Protein AF-A0A2A4Z4J8-F1 (afdb_monomer_lite)

pLDDT: mean 75.75, std 17.1, range [33.59, 91.38]

Radius of gyration: 14.13 Å; chains: 1; bounding box: 25×37×38 Å

Sequence (85 aa):
MKSEYHTDIPNIDKNVFKRIFDHHFKVLCAFGYRYVQDTSVSEDMIQEVFISLWEKRQNFNHEKAIKAFLYTSEANKNGDLSVLA

Secondary structure (DSSP, 8-state):
-------B-S---HHHHHHHHHHHHHHHHHHHHHHH--HHHHHHHHHHHHHHHHHTGGG--BHHHHHHHHHHHHHHHH--TTS--

Foldseek 3Di:
DPPPPQVFPQFCDPVNLVVCCVVCLVVQLVVLCVQPVDSVVSNVQLVVLSVVCVVCVNVDGTPVVVVVSSVVSSVVVSDPPPPDD

Structure (mmCIF, N/CA/C/O backbone):
data_AF-A0A2A4Z4J8-F1
#
_entry.id   AF-A0A2A4Z4J8-F1
#
loop_
_atom_site.group_PDB
_atom_site.id
_atom_site.type_symbol
_atom_site.label_atom_id
_atom_site.label_alt_id
_atom_site.label_comp_id
_atom_site.label_asym_id
_atom_site.label_entity_id
_atom_site.label_seq_id
_atom_site.pdbx_PDB_ins_code
_atom_site.Cartn_x
_atom_site.Cartn_y
_atom_site.Cartn_z
_atom_site.occupancy
_atom_site.B_iso_or_equiv
_atom_site.auth_seq_id
_atom_site.auth_comp_id
_atom_site.auth_asym_id
_atom_site.auth_atom_id
_atom_site.pdbx_PDB_model_num
ATOM 1 N N . MET A 1 1 ? 0.979 -31.110 -12.871 1.00 38.88 1 MET A N 1
ATOM 2 C CA . MET A 1 1 ? 2.112 -30.234 -12.496 1.00 38.88 1 MET A CA 1
ATOM 3 C C . MET A 1 1 ? 1.577 -28.822 -12.351 1.00 38.88 1 MET A C 1
ATOM 5 O O . MET A 1 1 ? 1.121 -28.267 -13.339 1.00 38.88 1 MET A O 1
ATOM 9 N N . LYS A 1 2 ? 1.518 -28.281 -11.128 1.00 39.22 2 LYS A N 1
ATOM 10 C CA . LYS A 1 2 ? 1.126 -26.884 -10.898 1.00 39.22 2 LYS A CA 1
ATOM 11 C C . LYS A 1 2 ? 2.315 -26.021 -11.325 1.00 39.22 2 LYS A C 1
ATOM 13 O O . LYS A 1 2 ? 3.283 -25.947 -10.581 1.00 39.22 2 LYS A O 1
ATOM 18 N N . SER A 1 3 ? 2.294 -25.473 -12.538 1.00 40.62 3 SER A N 1
ATOM 19 C CA . SER A 1 3 ? 3.298 -24.491 -12.948 1.00 40.62 3 SER A CA 1
ATOM 20 C C . SER A 1 3 ? 3.107 -23.255 -12.075 1.00 40.62 3 SER A C 1
ATOM 22 O O . SER A 1 3 ? 2.094 -22.560 -12.179 1.00 40.62 3 SER A O 1
ATOM 24 N N . GLU A 1 4 ? 4.034 -23.031 -11.152 1.00 45.31 4 GLU A N 1
ATOM 25 C CA . GLU A 1 4 ? 4.101 -21.805 -10.375 1.00 45.31 4 GLU A CA 1
ATOM 26 C C . GLU A 1 4 ? 4.375 -20.646 -11.335 1.00 45.31 4 GLU A C 1
ATOM 28 O O . GLU A 1 4 ? 5.492 -20.461 -11.808 1.00 45.31 4 GLU A O 1
ATOM 33 N N . TYR A 1 5 ? 3.333 -19.880 -11.654 1.00 43.38 5 TYR A N 1
ATOM 34 C CA . TYR A 1 5 ? 3.464 -18.594 -12.324 1.00 43.38 5 TYR A CA 1
ATOM 35 C C . TYR A 1 5 ? 4.119 -17.624 -11.338 1.00 43.38 5 TYR A C 1
ATOM 37 O O . TYR A 1 5 ? 3.450 -16.924 -10.577 1.00 43.38 5 TYR A O 1
ATOM 45 N N . HIS A 1 6 ? 5.446 -17.630 -11.293 1.00 52.25 6 HIS A N 1
ATOM 46 C CA . HIS A 1 6 ? 6.200 -16.506 -10.770 1.00 52.25 6 HIS A CA 1
ATOM 47 C C . HIS A 1 6 ? 6.084 -15.401 -11.814 1.00 52.25 6 HIS A C 1
ATOM 49 O O . HIS A 1 6 ? 6.812 -15.376 -12.799 1.00 52.25 6 HIS A O 1
ATOM 55 N N . THR A 1 7 ? 5.078 -14.539 -11.657 1.00 59.38 7 THR A N 1
ATOM 56 C CA . THR A 1 7 ? 5.024 -13.290 -12.413 1.00 59.38 7 THR A CA 1
ATOM 57 C C . THR A 1 7 ? 6.182 -12.445 -11.905 1.00 59.38 7 THR A C 1
ATOM 59 O O . THR A 1 7 ? 6.073 -11.757 -10.886 1.00 59.38 7 THR A O 1
ATOM 62 N N . ASP A 1 8 ? 7.327 -12.588 -12.557 1.00 62.09 8 ASP A N 1
ATOM 63 C CA . ASP A 1 8 ? 8.462 -11.701 -12.383 1.00 62.09 8 ASP A CA 1
ATOM 64 C C . ASP A 1 8 ? 7.976 -10.300 -12.732 1.00 62.09 8 ASP A C 1
ATOM 66 O O . ASP A 1 8 ? 7.417 -10.066 -13.807 1.00 62.09 8 ASP A O 1
ATOM 70 N N . ILE A 1 9 ? 8.113 -9.379 -11.785 1.00 65.44 9 ILE A N 1
ATOM 71 C CA . ILE A 1 9 ? 7.795 -7.973 -12.000 1.00 65.44 9 ILE A CA 1
ATOM 72 C C . ILE A 1 9 ? 9.151 -7.291 -12.146 1.00 65.44 9 ILE A C 1
ATOM 74 O O . ILE A 1 9 ? 9.723 -6.866 -11.144 1.00 65.44 9 ILE A O 1
ATOM 78 N N . PRO A 1 10 ? 9.711 -7.210 -13.370 1.00 64.25 10 PRO A N 1
ATOM 79 C CA . PRO A 1 10 ? 11.046 -6.654 -13.575 1.00 64.25 10 PRO A CA 1
ATOM 80 C C . PRO A 1 10 ? 11.115 -5.164 -13.216 1.00 64.25 10 PRO A C 1
ATOM 82 O O . PRO A 1 10 ? 12.203 -4.624 -13.039 1.00 64.25 10 PRO A O 1
ATOM 85 N N . ASN A 1 11 ? 9.965 -4.490 -13.108 1.00 76.25 11 ASN A N 1
ATOM 86 C CA . ASN A 1 11 ? 9.876 -3.110 -12.663 1.00 76.25 11 ASN A CA 1
ATOM 87 C C . ASN A 1 11 ? 8.466 -2.799 -12.139 1.00 76.25 11 ASN A C 1
ATOM 89 O O . ASN A 1 11 ? 7.481 -2.952 -12.864 1.00 76.25 11 ASN A O 1
ATOM 93 N N . ILE A 1 12 ? 8.364 -2.334 -10.895 1.00 84.38 12 ILE A N 1
ATOM 94 C CA . ILE A 1 12 ? 7.121 -1.767 -10.366 1.00 84.38 12 ILE A CA 1
ATOM 95 C C . ILE A 1 12 ? 7.030 -0.323 -10.871 1.00 84.38 12 ILE A C 1
ATOM 97 O O . ILE A 1 12 ? 7.469 0.627 -10.219 1.00 84.38 12 ILE A O 1
ATOM 101 N N . ASP A 1 13 ? 6.483 -0.160 -12.071 1.00 88.25 13 ASP A N 1
ATOM 102 C CA . ASP A 1 13 ? 6.136 1.155 -12.600 1.00 88.25 13 ASP A CA 1
ATOM 103 C C . ASP A 1 13 ? 4.833 1.691 -11.973 1.00 88.25 13 ASP A C 1
ATOM 105 O O . ASP A 1 13 ? 4.198 1.051 -11.130 1.00 88.25 13 ASP A O 1
ATOM 109 N N . LYS A 1 14 ? 4.408 2.888 -12.391 1.00 88.88 14 LYS A N 1
ATOM 110 C CA . LYS A 1 14 ? 3.178 3.516 -11.883 1.00 88.88 14 LYS A CA 1
ATOM 111 C C . LYS A 1 14 ? 1.920 2.677 -12.145 1.00 88.88 14 LYS A C 1
ATOM 113 O O . LYS A 1 14 ? 1.018 2.678 -11.310 1.00 88.88 14 LYS A O 1
ATOM 118 N N . ASN A 1 15 ? 1.842 1.970 -13.272 1.00 89.88 15 ASN A N 1
ATOM 119 C CA . ASN A 1 15 ? 0.669 1.175 -13.641 1.00 89.88 15 ASN A CA 1
ATOM 120 C C . ASN A 1 15 ? 0.598 -0.106 -12.812 1.00 89.88 15 ASN A C 1
ATOM 122 O O . ASN A 1 15 ? -0.466 -0.461 -12.302 1.00 89.88 15 ASN A O 1
ATOM 126 N N . VAL A 1 16 ? 1.733 -0.784 -12.642 1.00 87.88 16 VAL A N 1
ATOM 127 C CA . VAL A 1 16 ? 1.847 -1.972 -11.792 1.00 87.88 16 VAL A CA 1
ATOM 128 C C . VAL A 1 16 ? 1.563 -1.605 -10.342 1.00 87.88 16 VAL A C 1
ATOM 130 O O . VAL A 1 16 ? 0.734 -2.253 -9.705 1.00 87.88 16 VAL A O 1
ATOM 133 N N . PHE A 1 17 ? 2.167 -0.526 -9.840 1.00 89.44 17 PHE A N 1
ATOM 134 C CA . PHE A 1 17 ? 1.905 -0.033 -8.491 1.00 89.44 17 PHE A CA 1
ATOM 135 C C . PHE A 1 17 ? 0.425 0.285 -8.284 1.00 89.44 17 PHE A C 1
ATOM 137 O O . PHE A 1 17 ? -0.163 -0.171 -7.307 1.00 89.44 17 PHE A O 1
ATOM 144 N N . LYS A 1 18 ? -0.205 0.990 -9.234 1.00 91.38 18 LYS A N 1
ATOM 145 C CA . LYS A 1 18 ? -1.637 1.290 -9.174 1.00 91.38 18 LYS A CA 1
ATOM 146 C C . LYS A 1 18 ? -2.489 0.023 -9.101 1.00 91.38 18 LYS A C 1
ATOM 148 O O . LYS A 1 18 ? -3.407 -0.032 -8.295 1.00 91.38 18 LYS A O 1
ATOM 153 N N . ARG A 1 19 ? -2.176 -1.010 -9.888 1.00 90.00 19 ARG A N 1
ATOM 154 C CA . ARG A 1 19 ? -2.903 -2.291 -9.835 1.00 90.00 19 ARG A CA 1
ATOM 155 C C . ARG A 1 19 ? -2.763 -2.982 -8.481 1.00 90.00 19 ARG A C 1
ATOM 157 O O . ARG A 1 19 ? -3.750 -3.502 -7.971 1.00 90.00 19 ARG A O 1
ATOM 164 N N . ILE A 1 20 ? -1.561 -2.984 -7.905 1.00 87.88 20 ILE A N 1
ATOM 165 C CA . ILE A 1 20 ? -1.309 -3.556 -6.574 1.00 87.88 20 ILE A CA 1
ATOM 166 C C . ILE A 1 20 ? -2.092 -2.764 -5.522 1.00 87.88 20 ILE A C 1
ATOM 168 O O . ILE A 1 20 ? -2.781 -3.363 -4.7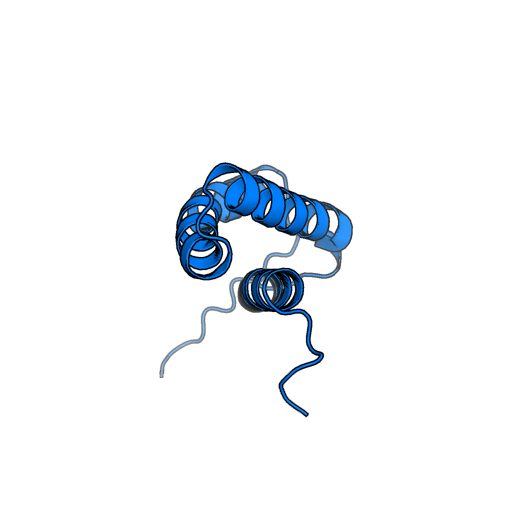00 1.00 87.88 20 ILE A O 1
ATOM 172 N N . PHE A 1 21 ? -2.037 -1.434 -5.583 1.00 89.81 21 PHE A N 1
ATOM 173 C CA . PHE A 1 21 ? -2.778 -0.545 -4.695 1.00 89.81 21 PHE A CA 1
ATOM 174 C C . PHE A 1 21 ? -4.286 -0.793 -4.777 1.00 89.81 21 PHE A C 1
ATOM 176 O O . PHE A 1 21 ? -4.902 -1.143 -3.775 1.00 89.81 21 PHE A O 1
ATOM 183 N N . ASP A 1 22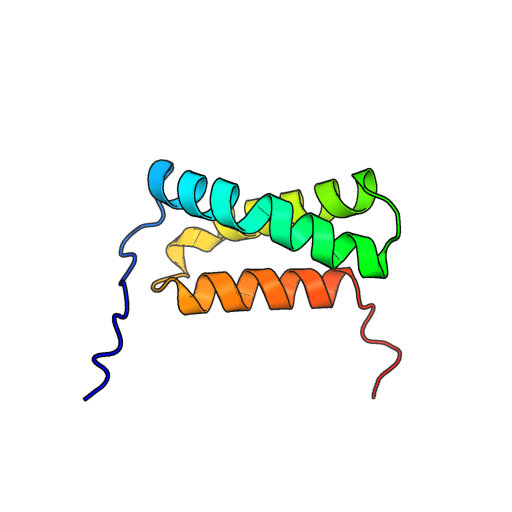 ? -4.875 -0.711 -5.971 1.00 91.25 22 ASP A N 1
ATOM 184 C CA . ASP A 1 22 ? -6.319 -0.872 -6.172 1.00 91.25 22 ASP A CA 1
ATOM 185 C C . ASP A 1 22 ? -6.815 -2.257 -5.708 1.00 91.25 22 ASP A C 1
ATOM 187 O O . ASP A 1 22 ? -7.940 -2.381 -5.220 1.00 91.25 22 ASP A O 1
ATOM 191 N N . HIS A 1 23 ? -5.980 -3.297 -5.830 1.00 90.12 23 HIS A N 1
ATOM 192 C CA . HIS A 1 23 ? -6.328 -4.657 -5.419 1.00 90.12 23 HIS A CA 1
ATOM 193 C C . HIS A 1 23 ? -6.191 -4.893 -3.909 1.00 90.12 23 HIS A C 1
ATOM 195 O O . HIS A 1 23 ? -7.025 -5.576 -3.316 1.00 90.12 23 HIS A O 1
ATOM 201 N N . HIS A 1 24 ? -5.146 -4.349 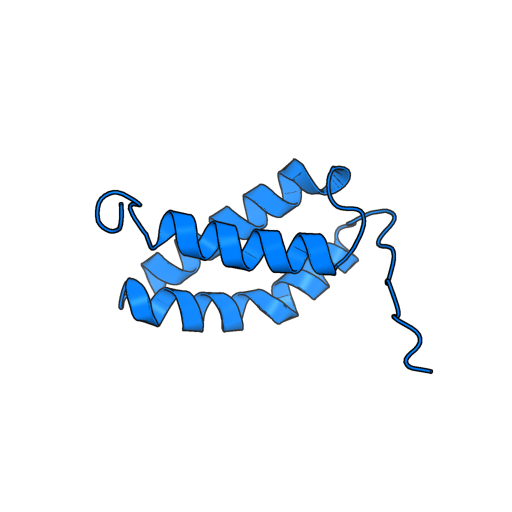-3.281 1.00 88.38 24 HIS A N 1
ATOM 202 C CA . HIS A 1 24 ? -4.791 -4.689 -1.903 1.00 88.38 24 HIS A CA 1
ATOM 203 C C . HIS A 1 24 ? -5.214 -3.640 -0.875 1.00 88.38 24 HIS A C 1
ATOM 205 O O . HIS A 1 24 ? -5.521 -4.021 0.250 1.00 88.38 24 HIS A O 1
ATOM 211 N N . PHE A 1 25 ? -5.294 -2.356 -1.233 1.00 89.81 25 PHE A N 1
ATOM 212 C CA . PHE A 1 25 ? -5.519 -1.266 -0.278 1.00 89.81 25 PHE A CA 1
ATOM 213 C C . PHE A 1 25 ? -6.762 -1.491 0.589 1.00 89.81 25 PHE A C 1
ATOM 215 O O . PHE A 1 25 ? -6.655 -1.570 1.805 1.00 89.81 25 PHE A O 1
ATOM 222 N N . LYS A 1 26 ? -7.930 -1.716 -0.027 1.00 90.56 26 LYS A N 1
ATOM 223 C CA . LYS A 1 26 ? -9.185 -1.934 0.717 1.00 90.56 26 LYS A CA 1
ATOM 224 C C . LYS A 1 26 ? -9.163 -3.188 1.592 1.00 90.56 26 LYS A C 1
ATOM 226 O O . LYS A 1 26 ? -9.748 -3.191 2.670 1.00 90.56 26 LYS A O 1
ATOM 231 N N . VAL A 1 27 ? -8.525 -4.258 1.114 1.00 90.00 27 VAL A N 1
ATOM 232 C CA . VAL A 1 27 ? -8.443 -5.532 1.843 1.00 90.00 27 VAL A CA 1
ATOM 233 C C . VAL A 1 27 ? -7.550 -5.385 3.071 1.00 90.00 27 VAL A C 1
ATOM 235 O O . VAL A 1 27 ? -7.907 -5.887 4.133 1.00 90.00 27 VAL A O 1
ATOM 238 N N . LEU A 1 28 ? -6.432 -4.671 2.934 1.00 86.56 28 LEU A N 1
ATOM 239 C CA . LEU A 1 28 ? -5.529 -4.371 4.039 1.00 86.56 28 LEU A CA 1
ATOM 240 C C . LEU A 1 28 ? -6.195 -3.402 5.023 1.00 86.56 28 LEU A C 1
ATOM 242 O O . LEU A 1 28 ? -6.268 -3.713 6.196 1.00 86.56 28 LEU A O 1
ATOM 246 N N . CYS A 1 29 ? -6.847 -2.320 4.582 1.00 88.56 29 CYS A N 1
ATOM 247 C CA . CYS A 1 29 ? -7.585 -1.453 5.515 1.00 88.56 29 CYS A CA 1
ATOM 248 C C . CYS A 1 29 ? -8.655 -2.224 6.314 1.00 88.56 29 CYS A C 1
ATOM 250 O O . CYS A 1 29 ? -8.825 -2.012 7.511 1.00 88.56 29 CYS A O 1
ATOM 252 N N . ALA A 1 30 ? -9.359 -3.172 5.687 1.00 88.44 30 ALA A N 1
ATOM 253 C CA . ALA A 1 30 ? -10.311 -4.025 6.397 1.00 88.44 30 ALA A CA 1
ATOM 254 C C . ALA A 1 30 ? -9.638 -4.993 7.391 1.00 88.44 30 ALA A C 1
ATOM 256 O O . ALA A 1 30 ? -10.254 -5.375 8.389 1.00 88.44 30 ALA A O 1
ATOM 257 N N . PHE A 1 31 ? -8.400 -5.414 7.123 1.00 84.94 31 PHE A N 1
ATOM 258 C CA . PHE A 1 31 ? -7.604 -6.227 8.038 1.00 84.94 31 PHE A CA 1
ATOM 259 C C . PHE A 1 31 ? -7.084 -5.381 9.204 1.00 84.94 31 PHE A C 1
ATOM 261 O O . PHE A 1 31 ? -7.355 -5.731 10.351 1.00 84.94 31 PHE A O 1
ATOM 268 N N . GLY A 1 32 ? -6.444 -4.243 8.932 1.00 81.88 32 GLY A N 1
ATOM 269 C CA . GLY A 1 32 ? -5.962 -3.280 9.920 1.00 81.88 32 GLY A CA 1
ATOM 270 C C . GLY A 1 32 ? -7.054 -2.784 10.862 1.00 81.88 32 GLY A C 1
ATOM 271 O O . GLY A 1 32 ? -6.849 -2.765 12.076 1.00 81.88 32 GLY A O 1
ATOM 272 N N . TYR A 1 33 ? -8.260 -2.526 10.348 1.00 84.50 33 TYR A N 1
ATOM 273 C CA . TYR A 1 33 ? -9.421 -2.154 11.161 1.00 84.50 33 TYR A CA 1
ATOM 274 C C . TYR A 1 33 ? -9.719 -3.153 12.291 1.00 84.50 33 TYR A C 1
ATOM 276 O O . TYR A 1 33 ? -10.156 -2.752 13.367 1.00 84.50 33 TYR A O 1
ATOM 284 N N . ARG A 1 34 ? -9.441 -4.452 12.107 1.00 85.12 34 ARG A N 1
ATOM 285 C CA . ARG A 1 34 ? -9.639 -5.462 13.167 1.00 85.12 34 ARG A CA 1
ATOM 286 C C . ARG A 1 34 ? -8.744 -5.236 14.387 1.00 85.12 34 ARG A C 1
ATOM 288 O O . ARG A 1 34 ? -9.071 -5.743 15.456 1.00 85.12 34 ARG A O 1
ATOM 295 N N . TYR A 1 35 ? -7.649 -4.499 14.225 1.00 81.50 35 TYR A N 1
ATOM 296 C CA . TYR A 1 35 ? -6.683 -4.189 15.275 1.00 81.50 35 TYR A CA 1
ATOM 297 C C . TYR A 1 35 ? -6.902 -2.791 15.850 1.00 81.50 35 TYR A C 1
ATOM 299 O O . TYR A 1 35 ? -6.970 -2.644 17.066 1.00 81.50 35 TYR A O 1
ATOM 307 N N . VAL A 1 36 ? -7.044 -1.778 14.991 1.00 83.62 36 VAL A N 1
ATOM 308 C CA . VAL A 1 36 ? -7.122 -0.373 15.433 1.00 83.62 36 VAL A CA 1
ATOM 309 C C . VAL A 1 36 ? -8.547 0.121 15.685 1.00 83.62 36 VAL A C 1
ATOM 311 O O . VAL A 1 36 ? -8.719 1.137 16.346 1.00 83.62 36 VAL A O 1
ATOM 314 N N . GLN A 1 37 ? -9.565 -0.581 15.168 1.00 86.75 37 GLN A N 1
ATOM 315 C CA . GLN A 1 37 ? -10.997 -0.237 15.256 1.00 86.75 37 GLN A CA 1
ATOM 316 C C . GLN A 1 37 ? -11.364 1.188 14.802 1.00 86.75 37 GLN A C 1
ATOM 318 O O . GLN A 1 37 ? -12.477 1.657 15.038 1.00 86.75 37 GLN A O 1
ATOM 323 N N . ASP A 1 38 ? -10.459 1.845 14.082 1.00 87.25 38 ASP A N 1
ATOM 324 C CA . ASP A 1 38 ? -10.622 3.170 13.507 1.00 87.25 38 ASP A CA 1
ATOM 325 C C . ASP A 1 38 ? -10.236 3.115 12.026 1.00 87.25 38 ASP A C 1
ATOM 327 O O . ASP A 1 38 ? -9.133 2.705 11.654 1.00 87.25 38 ASP A O 1
ATOM 331 N N . THR A 1 39 ? -11.184 3.481 11.165 1.00 88.81 39 THR A N 1
ATOM 332 C CA . THR A 1 39 ? -11.002 3.429 9.713 1.00 88.81 39 THR A CA 1
ATOM 333 C C . THR A 1 39 ? -9.933 4.407 9.243 1.00 88.81 39 THR A C 1
ATOM 335 O O . THR A 1 39 ? -9.114 4.032 8.411 1.00 88.81 39 THR A O 1
ATOM 338 N N . SER A 1 40 ? -9.909 5.626 9.784 1.00 89.75 40 SER A N 1
ATOM 339 C CA . SER A 1 40 ? -8.955 6.667 9.388 1.00 89.75 40 SER A CA 1
ATOM 340 C C . SER A 1 40 ? -7.537 6.256 9.766 1.00 89.75 40 SER A C 1
ATOM 342 O O . SER A 1 40 ? -6.639 6.281 8.929 1.00 89.75 40 SER A O 1
ATOM 344 N N . VAL A 1 41 ? -7.354 5.768 10.998 1.00 86.75 41 VAL A N 1
ATOM 345 C CA . VAL A 1 41 ? -6.056 5.258 11.466 1.00 86.75 41 VAL A CA 1
ATOM 346 C C . VAL A 1 41 ? -5.611 4.072 10.614 1.00 86.75 41 VAL A C 1
ATOM 348 O O . VAL A 1 41 ? -4.455 4.007 10.199 1.00 86.75 41 VAL A O 1
ATOM 351 N N . SER A 1 42 ? -6.521 3.147 10.294 1.00 86.31 42 SER A N 1
ATOM 352 C CA . SER A 1 42 ? -6.185 2.012 9.435 1.00 86.31 42 SER A CA 1
ATOM 353 C C . SER A 1 42 ? -5.794 2.452 8.023 1.00 86.31 42 SER A C 1
ATOM 355 O O . SER A 1 42 ? -4.851 1.897 7.463 1.00 86.31 42 SER A O 1
ATOM 357 N N . GLU A 1 43 ? -6.500 3.412 7.429 1.00 90.56 43 GLU A N 1
ATOM 358 C CA . GLU A 1 43 ? -6.181 3.930 6.098 1.00 90.56 43 GLU A CA 1
ATOM 359 C C . GLU A 1 43 ? -4.810 4.609 6.074 1.00 90.56 43 GLU A C 1
ATOM 361 O O . GLU A 1 43 ? -4.004 4.289 5.198 1.00 90.56 43 GLU A O 1
ATOM 366 N N . ASP A 1 44 ? -4.507 5.458 7.057 1.00 89.88 44 ASP A N 1
ATOM 367 C CA . ASP A 1 44 ? -3.215 6.144 7.178 1.00 89.88 44 ASP A CA 1
ATOM 368 C C . ASP A 1 44 ? -2.059 5.142 7.316 1.00 89.88 44 ASP A C 1
ATOM 370 O O . ASP A 1 44 ? -1.040 5.228 6.623 1.00 89.88 44 ASP A O 1
ATOM 374 N N . MET A 1 45 ? -2.229 4.111 8.147 1.00 86.44 45 MET A N 1
ATOM 375 C CA . MET A 1 45 ? -1.215 3.070 8.331 1.00 86.44 45 MET A CA 1
ATOM 376 C C . MET A 1 45 ? -0.924 2.307 7.039 1.00 86.44 45 MET A C 1
ATOM 378 O O . MET A 1 45 ? 0.248 2.055 6.724 1.00 86.44 45 MET A O 1
ATOM 382 N N . ILE A 1 46 ? -1.971 1.944 6.292 1.00 88.75 46 ILE A N 1
ATOM 383 C CA . ILE A 1 46 ? -1.841 1.234 5.018 1.00 88.75 46 ILE A CA 1
ATOM 384 C C . ILE A 1 46 ? -1.261 2.148 3.938 1.00 88.75 46 ILE A C 1
ATOM 386 O O . ILE A 1 46 ? -0.396 1.695 3.185 1.00 88.75 46 ILE A O 1
ATOM 390 N N . GLN A 1 47 ? -1.631 3.431 3.888 1.00 90.62 47 GLN A N 1
ATOM 391 C CA . GLN A 1 47 ? -0.998 4.401 2.985 1.00 90.62 47 GLN A CA 1
ATOM 392 C C . GLN A 1 47 ? 0.520 4.444 3.194 1.00 90.62 47 GLN A C 1
ATOM 394 O O . GLN A 1 47 ? 1.273 4.285 2.233 1.00 90.62 47 GLN A O 1
ATOM 399 N N . GLU A 1 48 ? 0.980 4.528 4.439 1.00 89.25 48 GLU A N 1
ATOM 400 C CA . GLU A 1 48 ? 2.407 4.507 4.781 1.00 89.25 48 GLU A CA 1
ATOM 401 C C . GLU A 1 48 ? 3.112 3.198 4.369 1.00 89.25 48 GLU A C 1
ATOM 403 O O . GLU A 1 48 ? 4.286 3.190 3.984 1.00 89.25 48 GLU A O 1
ATOM 408 N N . VAL A 1 49 ? 2.411 2.057 4.421 1.00 88.25 49 VAL A N 1
ATOM 409 C CA . VAL A 1 49 ? 2.939 0.777 3.907 1.00 88.25 49 VAL A CA 1
ATOM 410 C C . VAL A 1 49 ? 3.122 0.836 2.384 1.00 88.25 49 VAL A C 1
ATOM 412 O O . VAL A 1 49 ? 4.157 0.401 1.871 1.00 88.25 49 VAL A O 1
ATOM 415 N N . PHE A 1 50 ? 2.165 1.406 1.651 1.00 90.69 50 PHE A N 1
ATOM 416 C CA . PHE A 1 50 ? 2.272 1.575 0.199 1.00 90.69 50 PHE A CA 1
ATOM 417 C C . PHE A 1 50 ? 3.333 2.600 -0.213 1.00 90.69 50 PHE A C 1
ATOM 419 O O . PHE A 1 50 ? 4.021 2.376 -1.211 1.00 90.69 50 PHE A O 1
ATOM 426 N N . ILE A 1 51 ? 3.523 3.675 0.555 1.00 91.31 51 ILE A N 1
ATOM 427 C CA . ILE A 1 51 ? 4.629 4.626 0.360 1.00 91.31 51 ILE A CA 1
ATOM 428 C C . ILE A 1 51 ? 5.966 3.893 0.507 1.00 91.31 51 ILE A C 1
ATOM 430 O O . ILE A 1 51 ? 6.796 3.933 -0.401 1.00 91.31 51 ILE A O 1
ATOM 434 N N . SER A 1 52 ? 6.130 3.116 1.581 1.00 87.81 52 SER A N 1
ATOM 435 C CA . SER A 1 52 ? 7.339 2.312 1.8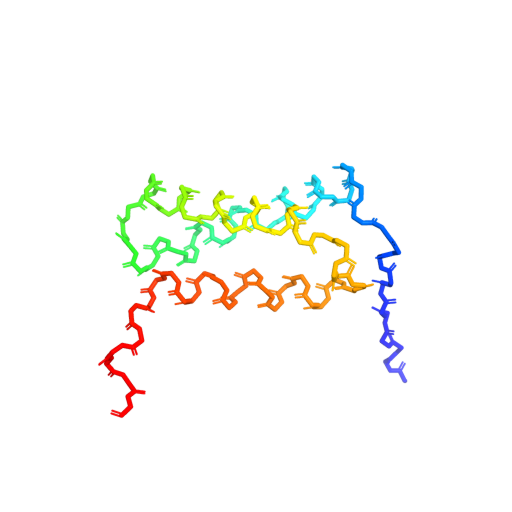08 1.00 87.81 52 SER A CA 1
ATOM 436 C C . SER A 1 52 ? 7.596 1.302 0.681 1.00 87.81 52 SER A C 1
ATOM 438 O O . SER A 1 52 ? 8.744 1.095 0.275 1.00 87.81 52 SER A O 1
ATOM 440 N N . LEU A 1 53 ? 6.538 0.673 0.155 1.00 88.19 53 LEU A N 1
ATOM 441 C CA . LEU A 1 53 ? 6.624 -0.212 -1.008 1.00 88.19 53 LEU A CA 1
ATOM 442 C C . LEU A 1 53 ? 7.116 0.552 -2.241 1.00 88.19 53 LEU A C 1
ATOM 444 O O . LEU A 1 53 ? 7.987 0.054 -2.950 1.00 88.19 53 LEU A O 1
ATOM 448 N N . TRP A 1 54 ? 6.582 1.747 -2.499 1.00 90.88 54 TRP A N 1
ATOM 449 C CA . TRP A 1 54 ? 6.994 2.579 -3.627 1.00 90.88 54 TRP A CA 1
ATOM 450 C C . TRP A 1 54 ? 8.461 2.998 -3.517 1.00 90.88 54 TRP A C 1
ATOM 452 O O . TRP A 1 54 ? 9.204 2.892 -4.491 1.00 90.88 54 TRP A O 1
ATOM 462 N N . GLU A 1 55 ? 8.923 3.424 -2.348 1.00 89.81 55 GLU A N 1
ATOM 463 C CA . GLU A 1 55 ? 10.322 3.815 -2.138 1.00 89.81 55 GLU A CA 1
ATOM 464 C C . GLU A 1 55 ? 11.283 2.645 -2.357 1.00 89.81 55 GLU A C 1
ATOM 466 O O . GLU A 1 55 ? 12.284 2.777 -3.061 1.00 89.81 55 GLU A O 1
ATOM 471 N N . LYS A 1 56 ? 10.936 1.470 -1.825 1.00 85.88 56 LYS A N 1
ATOM 472 C CA . LYS A 1 56 ? 11.759 0.254 -1.888 1.00 85.88 56 LYS A CA 1
ATOM 473 C C . LYS A 1 56 ? 11.468 -0.608 -3.113 1.00 85.88 56 LYS A C 1
ATOM 475 O O . LYS A 1 56 ? 11.972 -1.723 -3.202 1.00 85.88 56 LYS A O 1
ATOM 480 N N . ARG A 1 57 ? 10.677 -0.115 -4.069 1.00 85.88 57 ARG A N 1
ATOM 481 C CA . ARG A 1 57 ? 10.128 -0.893 -5.193 1.00 85.88 57 ARG A CA 1
ATOM 482 C C . ARG A 1 57 ? 11.178 -1.619 -6.040 1.00 85.88 57 ARG A C 1
ATOM 484 O O . ARG A 1 57 ? 10.889 -2.669 -6.594 1.00 85.88 57 ARG A O 1
ATOM 491 N N . GLN A 1 58 ? 12.400 -1.087 -6.106 1.00 84.50 58 GLN A N 1
ATOM 492 C CA . GLN A 1 58 ? 13.525 -1.705 -6.820 1.00 84.50 58 GLN A CA 1
ATOM 493 C C . GLN A 1 58 ? 14.047 -2.987 -6.151 1.00 84.50 58 GLN A C 1
ATOM 495 O O . GLN A 1 58 ? 14.703 -3.792 -6.804 1.00 84.50 58 GLN A O 1
ATOM 500 N N . ASN A 1 59 ? 13.726 -3.202 -4.874 1.00 80.88 59 ASN A N 1
ATOM 501 C CA . ASN A 1 59 ? 14.134 -4.378 -4.108 1.00 80.88 59 ASN A CA 1
ATOM 502 C C . ASN A 1 59 ? 13.135 -5.539 -4.235 1.00 80.88 59 ASN A C 1
ATOM 504 O O . ASN A 1 59 ? 13.355 -6.602 -3.657 1.00 80.88 59 ASN A O 1
ATOM 508 N N . PHE A 1 60 ? 12.030 -5.344 -4.959 1.00 79.94 60 PHE A N 1
ATOM 509 C CA . PHE A 1 60 ? 10.994 -6.351 -5.152 1.00 79.94 60 PHE A CA 1
ATOM 510 C C . PHE A 1 60 ? 11.014 -6.845 -6.595 1.00 79.94 60 PHE A C 1
ATOM 512 O O . PHE A 1 60 ? 10.750 -6.093 -7.526 1.00 79.94 60 PHE A O 1
ATOM 519 N N . ASN A 1 61 ? 11.299 -8.131 -6.766 1.00 72.44 61 ASN A N 1
ATOM 520 C CA . ASN A 1 61 ? 11.395 -8.803 -8.063 1.00 72.44 61 ASN A CA 1
ATOM 521 C C . ASN A 1 61 ? 10.173 -9.681 -8.391 1.00 72.44 61 ASN A C 1
ATOM 523 O O . ASN A 1 61 ? 9.964 -10.024 -9.553 1.00 72.44 61 ASN A O 1
ATOM 527 N N . HIS A 1 62 ? 9.332 -10.011 -7.401 1.00 74.38 62 HIS A N 1
ATOM 528 C CA . HIS A 1 62 ? 8.147 -10.854 -7.600 1.00 74.38 62 HIS A CA 1
ATOM 529 C C . HIS A 1 62 ? 6.970 -10.439 -6.705 1.00 74.38 62 HIS A C 1
ATOM 531 O O . HIS A 1 62 ? 7.146 -10.025 -5.557 1.00 74.38 62 HIS A O 1
ATOM 537 N N . GLU A 1 63 ? 5.745 -10.657 -7.189 1.00 73.38 63 GLU A N 1
ATOM 538 C CA . GLU A 1 63 ? 4.492 -10.332 -6.483 1.00 73.38 63 GLU A CA 1
ATOM 539 C C . GLU A 1 63 ? 4.373 -11.007 -5.100 1.00 73.38 63 GLU A C 1
ATOM 541 O O . GLU A 1 63 ? 3.829 -10.420 -4.165 1.00 73.38 63 GLU A O 1
ATOM 546 N N . LYS A 1 64 ? 4.928 -12.220 -4.931 1.00 76.06 64 LYS A N 1
ATOM 547 C CA . LYS A 1 64 ? 4.962 -12.926 -3.633 1.00 76.06 64 LYS A CA 1
ATOM 548 C C . LYS A 1 64 ? 5.706 -12.107 -2.562 1.00 76.06 64 LYS A C 1
ATOM 550 O O . LYS A 1 64 ? 5.231 -12.031 -1.432 1.00 76.06 64 LYS A O 1
ATOM 555 N N . ALA A 1 65 ? 6.827 -11.472 -2.917 1.00 75.88 65 ALA A N 1
ATOM 556 C CA . ALA A 1 65 ? 7.609 -10.646 -1.993 1.00 75.88 65 ALA A CA 1
ATOM 557 C C . ALA A 1 65 ? 6.859 -9.363 -1.607 1.00 75.88 65 ALA A C 1
ATOM 559 O O . ALA A 1 65 ? 6.902 -8.948 -0.452 1.00 75.88 65 ALA A O 1
ATOM 560 N N . ILE A 1 66 ? 6.109 -8.786 -2.551 1.00 76.75 66 ILE A N 1
ATOM 561 C CA . ILE A 1 66 ? 5.241 -7.627 -2.308 1.00 76.75 66 ILE A CA 1
ATOM 562 C C . ILE A 1 66 ? 4.125 -8.004 -1.333 1.00 76.75 66 ILE A C 1
ATOM 564 O O . ILE A 1 66 ? 3.952 -7.334 -0.322 1.00 76.75 66 ILE A O 1
ATOM 568 N N . LYS A 1 67 ? 3.409 -9.109 -1.581 1.00 76.25 67 LYS A N 1
ATOM 569 C CA . LYS A 1 67 ? 2.361 -9.598 -0.670 1.00 76.25 67 LYS A CA 1
ATOM 570 C C . LYS A 1 67 ? 2.916 -9.847 0.730 1.00 76.25 67 LYS A C 1
ATOM 572 O O . LYS A 1 67 ? 2.350 -9.348 1.694 1.00 76.25 67 LYS A O 1
ATOM 577 N N . ALA A 1 68 ? 4.040 -10.556 0.840 1.00 79.25 68 ALA A N 1
ATOM 578 C CA . ALA A 1 68 ? 4.688 -10.807 2.125 1.00 79.25 68 ALA A CA 1
ATOM 579 C C . ALA A 1 68 ? 5.076 -9.503 2.843 1.00 79.25 68 ALA A C 1
ATOM 581 O O . ALA A 1 68 ? 4.829 -9.366 4.036 1.00 79.25 68 ALA A O 1
ATOM 582 N N . PHE A 1 69 ? 5.627 -8.521 2.125 1.00 79.88 69 PHE A N 1
ATOM 583 C CA . PHE A 1 69 ? 5.962 -7.217 2.692 1.00 79.88 69 PHE A CA 1
ATOM 584 C C . PHE A 1 69 ? 4.731 -6.451 3.178 1.00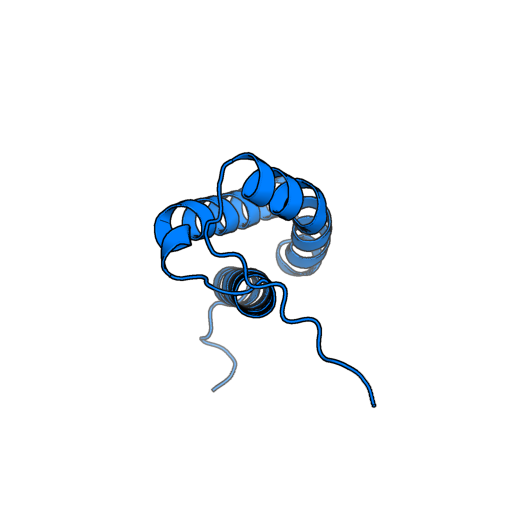 79.88 69 PHE A C 1
ATOM 586 O O . PHE A 1 69 ? 4.775 -5.900 4.275 1.00 79.88 69 PHE A O 1
ATOM 593 N N . LEU A 1 70 ? 3.646 -6.432 2.399 1.00 74.06 70 LEU A N 1
ATOM 594 C CA . LEU A 1 70 ? 2.402 -5.749 2.760 1.00 74.06 70 LEU A CA 1
ATOM 595 C C . LEU A 1 70 ? 1.805 -6.334 4.051 1.00 74.06 70 LEU A C 1
ATOM 597 O O . LEU A 1 70 ? 1.552 -5.582 4.987 1.00 74.06 70 LEU A O 1
ATOM 601 N N . TYR A 1 71 ? 1.681 -7.663 4.145 1.00 72.12 71 TYR A N 1
ATOM 602 C CA . TYR A 1 71 ? 1.128 -8.327 5.334 1.00 72.12 71 TYR A CA 1
ATOM 603 C C . TYR A 1 71 ? 2.044 -8.235 6.566 1.00 72.12 71 TYR A C 1
ATOM 605 O O . TYR A 1 71 ? 1.558 -8.016 7.673 1.00 72.12 71 TYR A O 1
ATOM 613 N N . THR A 1 72 ? 3.366 -8.358 6.404 1.00 73.56 72 THR A N 1
ATOM 614 C CA . THR A 1 72 ? 4.313 -8.229 7.530 1.00 73.56 72 THR A CA 1
ATOM 615 C C . THR A 1 72 ? 4.410 -6.787 8.025 1.00 73.56 72 THR A C 1
ATOM 617 O O . THR A 1 72 ? 4.500 -6.549 9.226 1.00 73.56 72 THR A O 1
ATOM 620 N N . SER A 1 73 ? 4.380 -5.808 7.118 1.00 68.75 73 SER A N 1
ATOM 621 C CA . SER A 1 73 ? 4.459 -4.388 7.488 1.00 68.75 73 SER A CA 1
ATOM 622 C C . SER A 1 73 ? 3.188 -3.912 8.187 1.00 68.75 73 SER A C 1
ATOM 624 O O . SER A 1 73 ? 3.263 -3.072 9.078 1.00 68.75 73 SER A O 1
ATOM 626 N N . GLU A 1 74 ? 2.034 -4.471 7.824 1.00 61.31 74 GLU A N 1
ATOM 627 C CA . GLU A 1 74 ? 0.774 -4.269 8.538 1.00 61.31 74 GLU A CA 1
ATOM 628 C C . GLU A 1 74 ? 0.797 -4.924 9.929 1.00 61.31 74 GLU A C 1
ATOM 630 O O . GLU A 1 74 ? 0.452 -4.279 10.917 1.00 61.31 74 GLU A O 1
ATOM 635 N N . ALA A 1 75 ? 1.293 -6.161 10.039 1.00 61.06 75 ALA A N 1
ATOM 636 C CA . ALA A 1 75 ? 1.434 -6.848 11.323 1.00 61.06 75 ALA A CA 1
ATOM 637 C C . ALA A 1 75 ? 2.396 -6.130 12.287 1.00 61.06 75 ALA A C 1
ATOM 639 O O . ALA A 1 75 ? 2.084 -6.003 13.465 1.00 61.06 75 ALA A O 1
ATOM 640 N N . ASN A 1 76 ? 3.526 -5.610 11.799 1.00 58.50 76 ASN A N 1
ATOM 641 C CA . ASN A 1 76 ? 4.507 -4.900 12.630 1.00 58.50 76 ASN A CA 1
ATOM 642 C C . ASN A 1 76 ? 4.045 -3.507 13.076 1.00 58.50 76 ASN A C 1
ATOM 644 O O . ASN A 1 76 ? 4.523 -3.006 14.086 1.00 58.50 76 ASN A O 1
ATOM 648 N N . LYS A 1 77 ? 3.156 -2.850 12.321 1.00 57.59 77 LYS A N 1
ATOM 649 C CA . LYS A 1 77 ? 2.579 -1.563 12.738 1.00 57.59 77 LYS A CA 1
ATOM 650 C C . LYS A 1 77 ? 1.390 -1.743 13.683 1.00 57.59 77 LYS A C 1
ATOM 652 O O . LYS A 1 77 ? 1.196 -0.914 14.563 1.00 57.59 77 LYS A O 1
ATOM 657 N N . ASN A 1 78 ? 0.617 -2.817 13.507 1.00 56.69 78 ASN A N 1
ATOM 658 C CA . ASN A 1 78 ? -0.506 -3.165 14.384 1.00 56.69 78 ASN A CA 1
ATOM 659 C C . ASN A 1 78 ? -0.057 -3.882 15.667 1.00 56.69 78 ASN A C 1
ATOM 661 O O . ASN A 1 78 ? -0.795 -3.908 16.648 1.00 56.69 78 ASN A O 1
ATOM 665 N N . GLY A 1 79 ? 1.133 -4.483 15.649 1.00 48.00 79 GLY A N 1
ATOM 666 C CA . GLY A 1 79 ? 1.753 -5.164 16.772 1.00 48.00 79 GLY A CA 1
ATOM 667 C C . GLY A 1 79 ? 3.032 -4.459 17.187 1.00 48.00 79 GLY A C 1
ATOM 668 O O . GLY A 1 79 ? 4.101 -4.733 16.647 1.00 48.00 79 GLY A O 1
ATOM 669 N N . ASP A 1 80 ? 2.933 -3.620 18.213 1.00 46.25 80 ASP A N 1
ATOM 670 C CA . ASP A 1 80 ? 4.014 -3.507 19.182 1.00 46.25 80 ASP A CA 1
ATOM 671 C C . ASP A 1 80 ? 4.394 -4.941 19.618 1.00 46.25 80 ASP A C 1
ATOM 673 O O . ASP A 1 80 ? 3.660 -5.626 20.333 1.00 46.25 80 ASP A O 1
ATOM 677 N N . LEU A 1 81 ? 5.504 -5.446 19.077 1.00 45.56 81 LEU A N 1
ATOM 678 C CA . LEU A 1 81 ? 6.088 -6.761 19.353 1.00 45.56 81 LEU A CA 1
ATOM 679 C C . LEU A 1 81 ? 6.796 -6.756 20.722 1.00 45.56 81 LEU A C 1
ATOM 681 O O . LEU A 1 81 ? 7.949 -7.163 20.842 1.00 45.56 81 LEU A O 1
ATOM 685 N N . SER A 1 82 ? 6.105 -6.305 21.769 1.00 38.78 82 SER A N 1
ATOM 686 C CA . SER A 1 82 ? 6.555 -6.390 23.165 1.00 38.78 82 SER A CA 1
ATOM 687 C C . SER A 1 82 ? 5.733 -7.360 24.026 1.00 38.78 82 SER A C 1
ATOM 689 O O . SER A 1 82 ? 6.043 -7.530 25.200 1.00 38.78 82 SER A O 1
ATOM 691 N N . VAL A 1 83 ? 4.738 -8.065 23.467 1.00 37.00 83 VAL A N 1
ATOM 692 C CA . VAL A 1 83 ? 3.877 -8.985 24.248 1.00 37.00 83 VAL A CA 1
ATOM 693 C C . VAL A 1 83 ? 3.850 -10.450 23.798 1.00 37.00 83 VAL A C 1
ATOM 695 O O . VAL A 1 83 ? 3.056 -11.211 24.338 1.00 37.00 83 VAL A O 1
ATOM 698 N N . LEU A 1 84 ? 4.722 -10.904 22.888 1.00 36.28 84 LEU A N 1
ATOM 699 C CA . LEU A 1 84 ? 4.853 -12.343 22.577 1.00 36.28 84 LEU A CA 1
ATOM 700 C C . LEU A 1 84 ? 6.314 -12.794 22.385 1.00 36.28 84 LEU A C 1
ATOM 702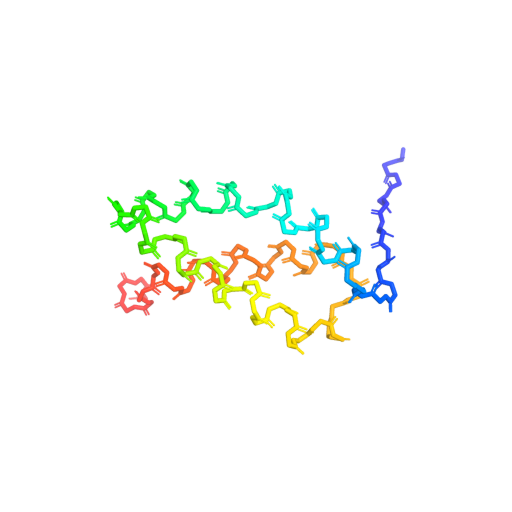 O O . LEU A 1 84 ? 6.680 -13.302 21.324 1.00 36.28 84 LEU A O 1
ATOM 706 N N . ALA A 1 85 ? 7.127 -12.633 23.430 1.00 33.59 85 ALA A N 1
ATOM 707 C CA . ALA A 1 85 ? 8.362 -13.393 23.640 1.00 33.59 85 ALA A CA 1
ATOM 708 C C . ALA A 1 85 ? 8.345 -14.018 25.040 1.00 33.59 85 ALA A C 1
ATOM 710 O O . ALA A 1 85 ? 7.898 -13.319 25.978 1.00 33.59 85 ALA A O 1
#